Protein AF-A0A8X6M8V6-F1 (afdb_monomer_lite)

Radius of gyration: 16.79 Å; chains: 1; bounding box: 36×42×44 Å

Secondary structure (DSSP, 8-state):
--HHHHHHHHHHHHHHHTHHHH--TTS-GGGTPPBPTTSSB-HHHHHHHHHT-TTS-HHHHHHHHHHTT-HHHHHHHHHHHHHSS---GGGGT-S-HHHHHHHHHHTTS---

pLDDT: mean 77.07, std 18.09, range [35.88, 95.81]

Structure (mmCIF, N/CA/C/O backbone):
data_AF-A0A8X6M8V6-F1
#
_entry.id   AF-A0A8X6M8V6-F1
#
loop_
_atom_site.group_PDB
_atom_site.id
_atom_site.type_symbol
_atom_site.label_atom_id
_atom_site.label_alt_id
_atom_site.label_comp_id
_atom_site.label_asym_id
_atom_site.label_entity_id
_atom_site.label_seq_id
_atom_site.pdbx_PDB_ins_code
_atom_site.Cartn_x
_atom_site.Cartn_y
_atom_site.Cartn_z
_atom_site.occupancy
_atom_site.B_iso_or_equiv
_atom_site.auth_seq_id
_atom_site.auth_comp_id
_atom_site.auth_asym_id
_atom_site.auth_atom_id
_atom_site.pdbx_PDB_model_num
ATOM 1 N N . MET A 1 1 ? -22.205 -4.081 20.152 1.00 60.00 1 MET A N 1
ATOM 2 C CA . MET A 1 1 ? -21.388 -4.483 18.981 1.00 60.00 1 MET A CA 1
ATOM 3 C C . MET A 1 1 ? -19.974 -4.745 19.501 1.00 60.00 1 MET A C 1
ATOM 5 O O . MET A 1 1 ? -19.497 -3.901 20.244 1.00 60.00 1 MET A O 1
ATOM 9 N N . SER A 1 2 ? -19.357 -5.909 19.259 1.00 80.06 2 SER A N 1
ATOM 10 C CA . SER A 1 2 ? -18.031 -6.224 19.834 1.00 80.06 2 SER A CA 1
ATOM 11 C C . SER A 1 2 ? -16.898 -5.508 19.087 1.00 80.06 2 SER A C 1
ATOM 13 O O . SER A 1 2 ? -17.017 -5.251 17.890 1.00 80.06 2 SER A O 1
ATOM 15 N N . ILE A 1 3 ? -15.785 -5.222 19.775 1.00 75.88 3 ILE A N 1
ATOM 16 C CA . ILE A 1 3 ? -14.590 -4.581 19.187 1.00 75.88 3 ILE A CA 1
ATOM 17 C C . ILE A 1 3 ? -14.056 -5.398 18.003 1.00 75.88 3 ILE A C 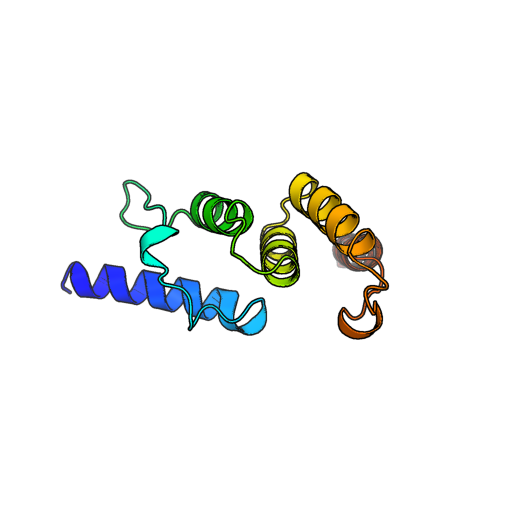1
ATOM 19 O O . ILE A 1 3 ? -13.765 -4.838 16.948 1.00 75.88 3 ILE A O 1
ATOM 23 N N . THR A 1 4 ? -14.025 -6.728 18.132 1.00 79.56 4 THR A N 1
ATOM 24 C CA . THR A 1 4 ? -13.641 -7.649 17.053 1.00 79.56 4 THR A CA 1
ATOM 25 C C . THR A 1 4 ? -14.478 -7.432 15.793 1.00 79.56 4 THR A C 1
ATOM 27 O O . THR A 1 4 ? -13.932 -7.357 14.697 1.00 79.56 4 THR A O 1
ATOM 30 N N . ARG A 1 5 ? -15.799 -7.248 15.933 1.00 81.94 5 ARG A N 1
ATOM 31 C CA . ARG A 1 5 ? -16.685 -6.989 14.791 1.00 81.94 5 ARG A CA 1
ATOM 32 C C . ARG A 1 5 ? -16.369 -5.652 14.117 1.00 81.94 5 ARG A C 1
ATOM 34 O O . ARG A 1 5 ? -16.414 -5.581 12.894 1.00 81.94 5 ARG A O 1
ATOM 41 N N . CYS A 1 6 ? -16.034 -4.613 14.881 1.00 85.00 6 CYS A N 1
ATOM 42 C CA . CYS A 1 6 ? -15.652 -3.312 14.321 1.00 85.00 6 CYS A CA 1
ATOM 43 C C . CYS A 1 6 ? -14.346 -3.392 13.516 1.00 85.00 6 CYS A C 1
ATOM 45 O O . CYS A 1 6 ? -14.276 -2.834 12.424 1.00 85.00 6 CYS A O 1
ATOM 47 N N . ILE A 1 7 ? -13.351 -4.130 14.019 1.00 86.06 7 ILE A N 1
ATOM 48 C CA . ILE A 1 7 ? -12.068 -4.350 13.336 1.00 86.06 7 ILE A CA 1
ATOM 49 C C . ILE A 1 7 ? -12.276 -5.104 12.019 1.00 86.06 7 ILE A C 1
ATOM 51 O O . ILE A 1 7 ? -11.812 -4.645 10.978 1.00 86.06 7 ILE A O 1
ATOM 55 N N . CYS A 1 8 ? -13.014 -6.219 12.039 1.00 85.94 8 CYS A N 1
ATOM 56 C CA . CYS A 1 8 ? -13.289 -6.994 10.826 1.00 85.94 8 CYS A CA 1
ATOM 57 C C . CYS A 1 8 ? -14.010 -6.156 9.762 1.00 85.94 8 CYS A C 1
ATOM 59 O O . CYS A 1 8 ? -13.615 -6.179 8.602 1.00 85.94 8 CYS A O 1
ATOM 61 N N . LEU A 1 9 ? -15.011 -5.359 10.156 1.00 89.50 9 LEU A N 1
ATOM 62 C CA . LEU A 1 9 ? -15.746 -4.496 9.226 1.00 89.50 9 LEU A CA 1
ATOM 63 C C . LEU A 1 9 ? -14.870 -3.407 8.598 1.00 89.50 9 LEU A C 1
ATOM 65 O O . LEU A 1 9 ? -15.063 -3.068 7.432 1.00 89.50 9 LEU A O 1
ATOM 69 N N . GLU A 1 10 ? -13.932 -2.839 9.356 1.00 91.62 10 GLU A N 1
ATOM 70 C CA . GLU A 1 10 ? -13.004 -1.841 8.821 1.00 91.62 10 GLU A CA 1
ATOM 71 C C . GLU A 1 10 ? -12.021 -2.474 7.827 1.00 91.62 10 GLU A C 1
ATOM 73 O O . GLU A 1 10 ? -11.777 -1.901 6.764 1.00 91.62 10 GLU A O 1
ATOM 78 N N . ILE A 1 11 ? -11.526 -3.683 8.121 1.00 88.31 11 ILE A N 1
ATOM 79 C CA . ILE A 1 11 ? -10.684 -4.455 7.196 1.00 88.31 11 ILE A CA 1
ATOM 80 C C . ILE A 1 11 ? -11.458 -4.796 5.920 1.00 88.31 11 ILE A C 1
ATOM 82 O O . ILE A 1 11 ? -10.954 -4.557 4.824 1.00 88.31 11 ILE A O 1
ATOM 86 N N . ASP A 1 12 ? -12.687 -5.299 6.040 1.00 87.88 12 ASP A N 1
ATOM 87 C CA . ASP A 1 12 ? -13.526 -5.650 4.890 1.00 87.88 12 ASP A CA 1
ATOM 88 C C . ASP A 1 12 ? -13.856 -4.429 4.032 1.00 87.88 12 ASP A C 1
ATOM 90 O O . ASP A 1 12 ? -13.815 -4.499 2.803 1.00 87.88 12 ASP A O 1
ATOM 94 N N . ARG A 1 13 ? -14.138 -3.283 4.664 1.00 89.88 13 ARG A N 1
ATOM 95 C CA . ARG A 1 13 ? -14.350 -2.019 3.952 1.00 89.88 13 ARG A CA 1
ATOM 96 C C . ARG A 1 13 ? -13.102 -1.620 3.181 1.00 89.88 13 ARG A C 1
ATOM 98 O O . ARG A 1 13 ? -13.197 -1.292 2.005 1.00 89.88 13 ARG A O 1
ATOM 105 N N . TRP A 1 14 ? -11.940 -1.675 3.825 1.00 88.56 14 TRP A N 1
ATOM 106 C CA . TRP A 1 14 ? -10.690 -1.343 3.162 1.00 88.56 14 TRP A CA 1
ATOM 107 C C . TRP A 1 14 ? -10.391 -2.311 2.010 1.00 88.56 14 TRP A C 1
ATOM 109 O O . TRP A 1 14 ? -10.068 -1.850 0.925 1.00 88.56 14 TRP A O 1
ATOM 119 N N . LYS A 1 15 ? -10.598 -3.624 2.164 1.00 85.75 15 LYS A N 1
ATOM 120 C CA . LYS A 1 15 ? -10.480 -4.583 1.050 1.00 85.75 15 LYS A CA 1
ATOM 121 C C . LYS A 1 15 ? -11.408 -4.241 -0.110 1.00 85.75 15 LYS A C 1
ATOM 123 O O . LYS A 1 15 ? -10.977 -4.228 -1.258 1.00 85.75 15 LYS A O 1
ATOM 128 N N . LYS A 1 16 ? -12.676 -3.951 0.188 1.00 85.81 16 LYS A N 1
ATOM 129 C CA . LYS A 1 16 ? -13.685 -3.628 -0.822 1.00 85.81 16 LYS A CA 1
ATOM 130 C C . LYS A 1 16 ? -13.320 -2.374 -1.615 1.00 85.81 16 LYS A C 1
ATOM 132 O O . LYS A 1 16 ? -13.472 -2.386 -2.830 1.00 85.81 16 LYS A O 1
ATOM 137 N N . ASP A 1 17 ? -12.795 -1.350 -0.946 1.00 85.12 17 ASP A N 1
ATOM 138 C CA . ASP A 1 17 ? -12.357 -0.101 -1.581 1.00 85.12 17 ASP A CA 1
ATOM 139 C C . ASP A 1 17 ? -11.192 -0.304 -2.573 1.00 85.12 17 ASP A C 1
ATOM 141 O O . ASP A 1 17 ? -10.980 0.547 -3.431 1.00 85.12 17 ASP A O 1
ATOM 145 N N . HIS A 1 18 ? -10.455 -1.418 -2.477 1.00 83.88 18 HIS A N 1
ATOM 146 C CA . HIS A 1 18 ? -9.276 -1.714 -3.305 1.00 83.88 18 HIS A CA 1
ATOM 147 C C . HIS A 1 18 ? -9.415 -2.988 -4.146 1.00 83.88 18 HIS A C 1
ATOM 149 O O . HIS A 1 18 ? -8.444 -3.435 -4.763 1.00 83.88 18 HIS A O 1
ATOM 155 N N . LYS A 1 19 ? -10.606 -3.598 -4.162 1.00 78.38 19 LYS A N 1
ATOM 156 C CA . LYS A 1 19 ? -10.845 -4.884 -4.826 1.00 78.38 19 LYS A CA 1
ATOM 157 C C . LYS A 1 19 ? -10.479 -4.828 -6.310 1.00 78.38 19 LYS A C 1
ATOM 159 O O . LYS A 1 19 ? -9.853 -5.756 -6.812 1.00 78.38 19 LYS A O 1
ATOM 164 N N . ASP A 1 20 ? -10.818 -3.722 -6.963 1.00 71.62 20 ASP A N 1
ATOM 165 C CA . ASP A 1 20 ? -10.653 -3.551 -8.407 1.00 71.62 20 ASP A CA 1
ATOM 166 C C . ASP A 1 20 ? -9.224 -3.144 -8.810 1.00 71.62 20 ASP A C 1
ATOM 168 O O . ASP A 1 20 ? -8.844 -3.297 -9.968 1.00 71.62 20 ASP A O 1
ATOM 172 N N . ASP A 1 21 ? -8.416 -2.636 -7.873 1.00 67.56 21 ASP A N 1
ATOM 173 C CA . ASP A 1 21 ? -7.139 -2.001 -8.210 1.00 67.56 21 ASP A CA 1
ATOM 174 C C . ASP A 1 21 ? -5.929 -2.945 -8.099 1.00 67.56 21 ASP A C 1
ATOM 176 O O . ASP A 1 21 ? -4.944 -2.762 -8.824 1.00 67.56 21 ASP A O 1
ATOM 180 N N . PHE A 1 22 ? -5.941 -3.940 -7.201 1.00 71.00 22 PHE A N 1
ATOM 181 C CA . PHE A 1 22 ? -4.761 -4.809 -7.035 1.00 71.00 22 PHE A CA 1
ATOM 182 C C . PHE A 1 22 ? -4.995 -6.221 -6.463 1.00 71.00 22 PHE A C 1
ATOM 184 O O . PHE A 1 22 ? -4.004 -6.931 -6.266 1.00 71.00 22 PHE A O 1
ATOM 191 N N . GLU A 1 23 ? -6.252 -6.662 -6.288 1.00 69.44 23 GLU A N 1
ATOM 192 C CA . GLU A 1 23 ? -6.634 -7.979 -5.735 1.00 69.44 23 GLU A CA 1
ATOM 193 C C . GLU 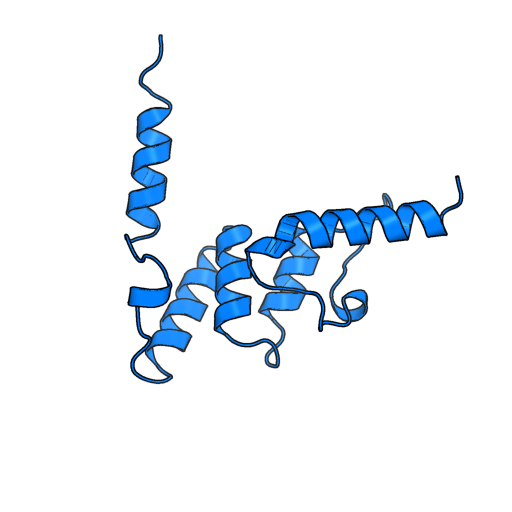A 1 23 ? -5.844 -8.323 -4.460 1.00 69.44 23 GLU A C 1
ATOM 195 O O . GLU A 1 23 ? -4.775 -8.915 -4.511 1.00 69.44 23 GLU A O 1
ATOM 200 N N . LEU A 1 24 ? -6.335 -7.942 -3.283 1.00 68.75 24 LEU A N 1
ATOM 201 C CA . LEU A 1 24 ? -5.593 -8.111 -2.022 1.00 68.75 24 LEU A CA 1
ATOM 202 C C . LEU A 1 24 ? -5.792 -9.470 -1.332 1.00 68.75 24 LEU A C 1
ATOM 204 O O . LEU A 1 24 ? -5.264 -9.683 -0.241 1.00 68.75 24 LEU A O 1
ATOM 208 N N . ASP A 1 25 ? -6.564 -10.378 -1.926 1.00 68.56 25 ASP A N 1
ATOM 209 C CA . ASP A 1 25 ? -7.091 -11.553 -1.222 1.00 68.56 25 ASP A CA 1
ATOM 210 C C . ASP A 1 25 ? -6.025 -12.590 -0.826 1.00 68.56 25 ASP A C 1
ATOM 212 O O . ASP A 1 25 ? -6.242 -13.352 0.113 1.00 68.56 25 ASP A O 1
ATOM 216 N N . PHE A 1 26 ? -4.855 -12.589 -1.473 1.00 67.56 26 PHE A N 1
ATOM 217 C CA . PHE A 1 26 ? -3.730 -13.474 -1.130 1.00 67.56 26 PHE A CA 1
ATOM 218 C C . PHE A 1 26 ? -2.747 -12.866 -0.117 1.00 67.56 26 PHE A C 1
ATOM 220 O O . PHE A 1 26 ? -1.851 -13.568 0.351 1.00 67.56 26 PHE A O 1
ATOM 227 N N . LEU A 1 27 ? -2.866 -11.576 0.224 1.00 71.81 27 LEU A N 1
ATOM 228 C CA . LEU A 1 27 ? -1.953 -10.938 1.171 1.00 71.81 27 LEU A CA 1
ATOM 229 C C . LEU A 1 27 ? -2.430 -11.133 2.606 1.00 71.81 27 LEU A C 1
ATOM 231 O O . LEU A 1 27 ? -3.594 -10.893 2.942 1.00 71.81 27 LEU A O 1
ATOM 235 N N . ASN A 1 28 ? -1.492 -11.464 3.495 1.00 78.00 28 ASN A N 1
ATOM 236 C CA . ASN A 1 28 ? -1.738 -11.350 4.925 1.00 78.00 28 ASN A CA 1
ATOM 237 C C . ASN A 1 28 ? -1.704 -9.868 5.332 1.00 78.00 28 ASN A C 1
ATOM 239 O O . ASN A 1 28 ? -0.677 -9.334 5.751 1.00 78.00 28 ASN A O 1
ATOM 243 N N . LEU A 1 29 ? -2.851 -9.197 5.192 1.00 76.62 29 LEU A N 1
ATOM 244 C CA . LEU A 1 29 ? -3.001 -7.761 5.441 1.00 76.62 29 LEU A CA 1
ATOM 245 C C . LEU A 1 29 ? -2.611 -7.323 6.854 1.00 76.62 29 LEU A C 1
ATOM 247 O O . LEU A 1 29 ? -2.307 -6.148 7.051 1.00 76.62 29 LEU A O 1
ATOM 251 N N . GLN A 1 30 ? -2.585 -8.236 7.828 1.00 78.00 30 GLN A N 1
ATOM 252 C CA . GLN A 1 30 ? -2.180 -7.901 9.195 1.00 78.00 30 GLN A CA 1
ATOM 253 C C . GLN A 1 30 ? -0.765 -7.316 9.256 1.00 78.00 30 GLN A C 1
ATOM 255 O O . GLN A 1 30 ? -0.512 -6.462 10.099 1.00 78.00 30 GLN A O 1
ATOM 260 N N . ASN A 1 31 ? 0.116 -7.704 8.331 1.00 83.69 31 ASN A N 1
ATOM 261 C CA . ASN A 1 31 ? 1.497 -7.220 8.294 1.00 83.69 31 ASN A CA 1
ATOM 262 C C . ASN A 1 31 ? 1.630 -5.792 7.742 1.00 83.69 31 ASN A C 1
ATOM 264 O O . ASN A 1 31 ? 2.673 -5.171 7.913 1.00 83.69 31 ASN A O 1
ATOM 268 N N . TYR A 1 32 ? 0.591 -5.275 7.083 1.00 87.25 32 TYR A N 1
ATOM 269 C CA . TYR A 1 32 ? 0.640 -3.993 6.372 1.00 87.25 32 TYR A CA 1
ATOM 270 C C . TYR A 1 32 ? -0.320 -2.957 6.952 1.00 87.25 32 TYR A C 1
ATOM 272 O O . TYR A 1 32 ? -0.141 -1.757 6.744 1.00 87.25 32 TYR A O 1
ATOM 280 N N . ILE A 1 33 ? -1.360 -3.396 7.667 1.00 90.44 33 ILE A N 1
ATOM 281 C CA . ILE A 1 33 ? -2.346 -2.492 8.248 1.00 90.44 33 ILE A CA 1
ATOM 282 C C . ILE A 1 33 ? -1.712 -1.698 9.387 1.00 90.44 33 ILE A C 1
ATOM 284 O O . ILE A 1 33 ? -1.329 -2.227 10.428 1.00 90.44 33 ILE A O 1
ATOM 288 N N . CYS A 1 34 ? -1.703 -0.385 9.209 1.00 93.31 34 CYS A N 1
ATOM 289 C CA . CYS A 1 34 ? -1.405 0.574 10.255 1.00 93.31 34 CYS A CA 1
ATOM 290 C C . CYS A 1 34 ? -2.720 1.074 10.857 1.00 93.31 34 CYS A C 1
ATOM 292 O O . CYS A 1 34 ? -3.620 1.484 10.126 1.00 93.31 34 CYS A O 1
ATOM 294 N N . TRP A 1 35 ? -2.831 1.085 12.184 1.00 93.38 35 TRP A N 1
ATOM 295 C CA . TRP A 1 35 ? -4.008 1.606 12.882 1.00 93.38 35 TRP A CA 1
ATOM 296 C C . TRP A 1 35 ? -3.773 3.033 13.379 1.00 93.38 35 TRP A C 1
ATOM 298 O O . TRP A 1 35 ? -2.690 3.392 13.839 1.00 93.38 35 TRP A O 1
ATOM 308 N N . THR A 1 36 ? -4.817 3.848 13.315 1.00 93.19 36 THR A N 1
ATOM 309 C CA . THR A 1 36 ? -4.898 5.131 14.021 1.00 93.19 36 THR A CA 1
ATOM 310 C C . THR A 1 36 ? -5.271 4.901 15.487 1.00 93.19 36 THR A C 1
ATOM 312 O O . THR A 1 36 ? -5.883 3.888 15.830 1.00 93.19 36 THR A O 1
ATOM 315 N N . SER A 1 37 ? -5.002 5.878 16.357 1.00 91.38 37 SER A N 1
ATOM 316 C CA . SER A 1 37 ? -5.438 5.841 17.765 1.00 91.38 37 SER A CA 1
ATOM 317 C C . SER A 1 37 ? -6.963 5.786 17.938 1.00 91.38 37 SER A C 1
ATOM 319 O O . SER A 1 37 ? -7.450 5.421 19.002 1.00 91.38 37 SER A O 1
ATOM 321 N N . GLN A 1 38 ? -7.724 6.109 16.889 1.00 88.75 38 GLN A N 1
ATOM 322 C CA . GLN A 1 38 ? -9.186 6.032 16.857 1.00 88.75 38 GLN A CA 1
ATOM 323 C C . GLN A 1 38 ? -9.714 4.650 16.433 1.00 88.75 38 GLN A C 1
ATOM 325 O O . GLN A 1 38 ? -10.917 4.493 16.230 1.00 88.75 38 GLN A O 1
ATOM 330 N N . GLY A 1 39 ? -8.839 3.656 16.246 1.00 87.62 39 GLY A N 1
ATOM 331 C CA . GLY A 1 39 ? -9.241 2.307 15.837 1.00 87.62 39 GLY A CA 1
ATOM 332 C C . GLY A 1 39 ? -9.707 2.212 14.381 1.00 87.62 39 GLY A C 1
ATOM 333 O O . GLY A 1 39 ? -10.471 1.315 14.038 1.00 87.62 39 GLY A O 1
ATOM 334 N N . LYS A 1 40 ? -9.263 3.138 13.523 1.00 92.31 40 LYS A N 1
ATOM 335 C CA . LYS A 1 40 ? -9.453 3.084 12.062 1.00 92.31 40 LYS A CA 1
ATOM 336 C C . LYS A 1 40 ? -8.152 2.747 11.359 1.00 92.31 40 LYS A C 1
ATOM 338 O O . LYS A 1 40 ? -7.088 3.091 11.878 1.00 92.31 40 LYS A O 1
ATOM 343 N N . ILE A 1 41 ? -8.235 2.160 10.170 1.00 93.81 41 ILE A N 1
ATOM 344 C CA . ILE A 1 41 ? -7.051 1.916 9.344 1.00 93.81 41 ILE A CA 1
ATOM 345 C C . ILE A 1 41 ? -6.492 3.264 8.871 1.00 93.81 41 ILE A C 1
ATOM 347 O O . ILE A 1 41 ? -7.186 4.061 8.236 1.00 93.81 41 ILE A O 1
ATOM 351 N N . ASP A 1 42 ? -5.218 3.514 9.162 1.00 95.56 42 ASP A N 1
ATOM 352 C CA . ASP A 1 42 ? -4.441 4.584 8.546 1.00 95.56 42 ASP A CA 1
ATOM 353 C C . ASP A 1 42 ? -4.136 4.169 7.107 1.00 95.56 42 ASP A C 1
ATOM 355 O O . ASP A 1 42 ? -3.174 3.450 6.815 1.00 95.56 42 ASP A O 1
ATOM 359 N N . ARG A 1 43 ? -5.023 4.585 6.203 1.00 92.94 43 ARG A N 1
ATOM 360 C CA . ARG A 1 43 ? -4.987 4.180 4.797 1.00 92.94 43 ARG A CA 1
ATOM 361 C C . ARG A 1 43 ? -3.676 4.577 4.119 1.00 92.94 43 ARG A C 1
ATOM 363 O O . ARG A 1 43 ? -3.126 3.784 3.365 1.00 92.94 43 ARG A O 1
ATOM 370 N N . ILE A 1 44 ? -3.156 5.771 4.418 1.00 94.75 44 ILE A N 1
ATOM 371 C CA . ILE A 1 44 ? -1.927 6.294 3.805 1.00 94.75 44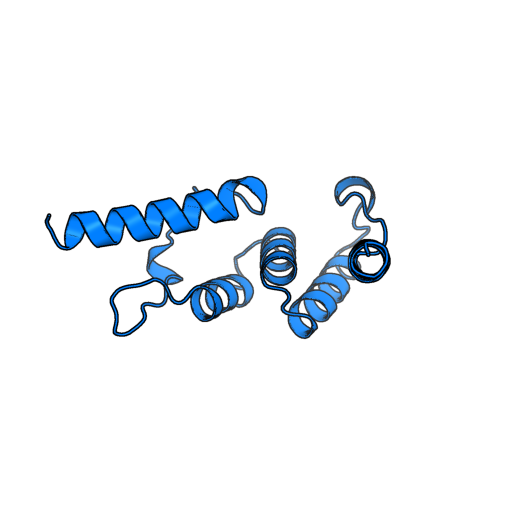 ILE A CA 1
ATOM 372 C C . ILE A 1 44 ? -0.722 5.479 4.267 1.00 94.75 44 ILE A C 1
ATOM 374 O O . ILE A 1 44 ? 0.059 5.024 3.431 1.00 94.75 44 ILE A O 1
ATOM 378 N N . LYS A 1 45 ? -0.569 5.267 5.581 1.00 95.81 45 LYS A N 1
ATOM 379 C CA . LYS A 1 45 ? 0.554 4.471 6.096 1.00 95.81 45 LYS A CA 1
ATOM 380 C C . LYS A 1 45 ? 0.479 3.021 5.639 1.00 95.81 45 LYS A C 1
ATOM 382 O O . LYS A 1 45 ? 1.500 2.478 5.235 1.00 95.81 45 LYS A O 1
ATOM 387 N N . SER A 1 46 ? -0.715 2.431 5.625 1.00 94.12 46 SER A N 1
ATOM 388 C CA . SER A 1 46 ? -0.901 1.046 5.178 1.00 94.12 46 SER A CA 1
ATOM 389 C C . SER A 1 46 ? -0.558 0.876 3.695 1.00 94.12 46 SER A C 1
ATOM 391 O O . SER A 1 46 ? 0.156 -0.050 3.321 1.00 94.12 46 SER A O 1
ATOM 393 N N . ALA A 1 47 ? -0.993 1.813 2.845 1.00 93.25 47 ALA A N 1
ATOM 394 C CA . ALA A 1 47 ? -0.650 1.815 1.424 1.00 93.25 47 ALA A CA 1
ATOM 395 C C . ALA A 1 47 ? 0.858 1.987 1.191 1.00 93.25 47 ALA A C 1
ATOM 397 O O . ALA A 1 47 ? 1.435 1.287 0.362 1.00 93.25 47 ALA A O 1
ATOM 398 N N . LYS A 1 48 ? 1.520 2.868 1.953 1.00 95.12 48 LYS A N 1
ATOM 399 C CA . LYS A 1 48 ? 2.984 2.989 1.906 1.00 95.12 48 LYS A CA 1
ATOM 400 C C . LYS A 1 48 ? 3.687 1.717 2.369 1.00 95.12 48 LYS A C 1
ATOM 402 O O . LYS A 1 48 ? 4.668 1.325 1.750 1.00 95.12 48 LYS A O 1
ATOM 407 N N . SER A 1 49 ? 3.176 1.060 3.410 1.00 93.44 49 SER A N 1
ATOM 408 C CA . SER A 1 49 ? 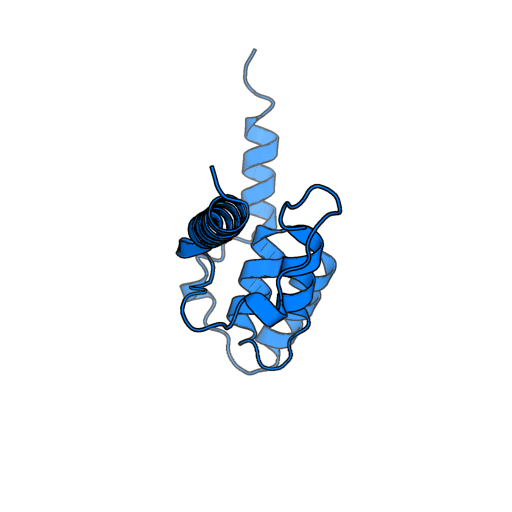3.717 -0.219 3.876 1.00 93.44 49 SER A CA 1
ATOM 409 C C . SER A 1 49 ? 3.671 -1.282 2.781 1.00 93.44 49 SER A C 1
ATOM 411 O O . SER A 1 49 ? 4.617 -2.047 2.657 1.00 93.44 49 SER A O 1
ATOM 413 N N . LEU A 1 50 ? 2.602 -1.311 1.978 1.00 91.25 50 LEU A N 1
ATOM 414 C CA . LEU A 1 50 ? 2.497 -2.217 0.833 1.00 91.25 50 LEU A CA 1
ATOM 415 C C . LEU A 1 50 ? 3.479 -1.868 -0.289 1.00 91.25 50 LEU A C 1
ATOM 417 O O . LEU A 1 50 ? 4.126 -2.755 -0.826 1.00 91.25 50 LEU A O 1
ATOM 421 N N . ILE A 1 51 ? 3.598 -0.589 -0.654 1.00 92.56 51 ILE A N 1
ATOM 422 C CA . ILE A 1 51 ? 4.496 -0.155 -1.741 1.00 92.56 51 ILE A CA 1
ATOM 423 C C . ILE A 1 51 ? 5.965 -0.447 -1.416 1.00 92.56 51 ILE A C 1
ATOM 425 O O . ILE A 1 51 ? 6.743 -0.744 -2.321 1.00 92.56 51 ILE A O 1
ATOM 429 N N . ASN A 1 52 ? 6.327 -0.360 -0.136 1.00 92.50 52 ASN A N 1
ATOM 430 C CA . ASN A 1 52 ? 7.683 -0.603 0.344 1.00 92.50 52 ASN A CA 1
ATOM 431 C C . ASN A 1 52 ? 8.032 -2.094 0.472 1.00 92.50 52 ASN A C 1
ATOM 433 O O . ASN A 1 52 ? 9.179 -2.408 0.781 1.00 92.50 52 ASN A O 1
ATOM 437 N N . ASP A 1 53 ? 7.080 -3.005 0.265 1.00 90.12 53 ASP A N 1
ATOM 438 C CA . ASP A 1 53 ? 7.362 -4.436 0.260 1.00 90.12 53 ASP A CA 1
ATOM 439 C C . ASP A 1 53 ? 7.993 -4.849 -1.070 1.00 90.12 53 ASP A C 1
ATOM 441 O O . ASP A 1 53 ? 7.345 -4.850 -2.118 1.00 90.12 53 ASP A O 1
ATOM 445 N N . GLU A 1 54 ? 9.266 -5.229 -1.019 1.00 87.38 54 GLU A N 1
ATOM 446 C CA . GLU A 1 54 ? 10.019 -5.688 -2.189 1.00 87.38 54 GLU A CA 1
ATOM 447 C C . GLU A 1 54 ? 9.481 -7.008 -2.764 1.00 87.38 54 GLU A C 1
ATOM 449 O O . GLU A 1 54 ? 9.713 -7.302 -3.937 1.00 87.38 54 GLU A O 1
ATOM 454 N N . ASN A 1 55 ? 8.724 -7.782 -1.976 1.00 86.88 55 ASN A N 1
ATOM 455 C CA . ASN A 1 55 ? 8.085 -9.016 -2.436 1.00 86.88 55 ASN A CA 1
ATOM 456 C C . ASN A 1 55 ? 6.766 -8.755 -3.172 1.00 86.88 55 ASN A C 1
ATOM 458 O O . ASN A 1 55 ? 6.239 -9.655 -3.835 1.00 86.88 55 ASN A O 1
ATOM 462 N N . LEU A 1 56 ? 6.205 -7.547 -3.061 1.00 87.06 56 LEU A N 1
ATOM 463 C CA . LE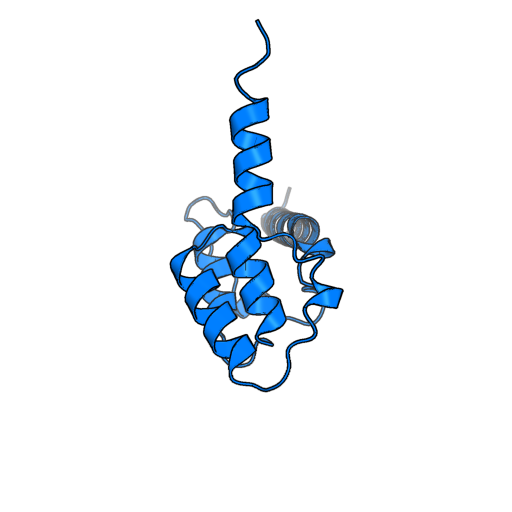U A 1 56 ? 4.980 -7.203 -3.761 1.00 87.06 56 LEU A CA 1
ATOM 464 C C . LEU A 1 56 ? 5.294 -6.972 -5.250 1.00 87.06 56 LEU A C 1
ATOM 466 O O . LEU A 1 56 ? 6.180 -6.179 -5.578 1.00 87.06 56 LEU A O 1
ATOM 470 N N . PRO A 1 57 ? 4.565 -7.614 -6.188 1.00 87.25 57 PRO A N 1
ATOM 471 C CA . PRO A 1 57 ? 4.808 -7.414 -7.609 1.00 87.25 57 PRO A CA 1
ATOM 472 C C . PRO A 1 57 ? 4.738 -5.936 -7.985 1.00 87.25 57 PRO A C 1
ATOM 474 O O . PRO A 1 57 ? 3.768 -5.251 -7.656 1.00 87.25 57 PRO A O 1
ATOM 477 N N . ILE A 1 58 ? 5.726 -5.466 -8.748 1.00 89.62 58 ILE A N 1
ATOM 478 C CA . ILE A 1 58 ? 5.886 -4.046 -9.085 1.00 89.62 58 ILE A CA 1
ATOM 479 C C . ILE A 1 58 ? 4.621 -3.403 -9.685 1.00 89.62 58 ILE A C 1
ATOM 481 O O . ILE A 1 58 ? 4.306 -2.257 -9.373 1.00 89.62 58 ILE A O 1
ATOM 485 N N . CYS A 1 59 ? 3.840 -4.149 -10.479 1.00 87.38 59 CYS A N 1
ATOM 486 C CA . CYS A 1 59 ? 2.552 -3.693 -11.019 1.00 87.38 59 CYS A CA 1
ATOM 487 C C . CYS A 1 59 ? 1.523 -3.377 -9.931 1.00 87.38 59 CYS A C 1
ATOM 489 O O . CYS A 1 59 ? 0.772 -2.412 -10.056 1.00 87.38 59 CYS A O 1
ATOM 491 N N . LYS A 1 60 ? 1.494 -4.168 -8.856 1.00 87.25 60 LYS A N 1
ATOM 492 C CA . LYS A 1 60 ? 0.586 -3.946 -7.728 1.00 87.25 60 LYS A CA 1
ATOM 493 C C . LYS A 1 60 ? 1.024 -2.727 -6.933 1.00 87.25 60 LYS A C 1
ATOM 495 O O . LYS A 1 60 ? 0.195 -1.857 -6.683 1.00 87.25 60 LYS A O 1
ATOM 500 N N . SER A 1 61 ? 2.320 -2.595 -6.648 1.00 90.88 61 SER A N 1
ATOM 501 C CA . SER A 1 61 ? 2.875 -1.392 -6.015 1.00 90.88 61 SER A CA 1
ATOM 502 C C . SER A 1 61 ? 2.561 -0.134 -6.830 1.00 90.88 61 SER A C 1
ATOM 504 O O . SER A 1 61 ? 2.137 0.875 -6.268 1.00 90.88 61 SER A O 1
ATOM 506 N N . PHE A 1 62 ? 2.681 -0.196 -8.162 1.00 91.56 62 PHE A N 1
ATOM 507 C CA . PHE A 1 62 ? 2.337 0.915 -9.054 1.00 91.56 62 PHE A CA 1
ATOM 508 C C . PHE A 1 62 ? 0.849 1.285 -8.978 1.00 91.56 62 PHE A C 1
ATOM 510 O O . PHE A 1 62 ? 0.517 2.465 -8.842 1.00 91.56 62 PHE A O 1
ATOM 517 N N . ASN A 1 63 ? -0.051 0.298 -9.007 1.00 89.38 63 ASN A N 1
ATOM 518 C CA . ASN A 1 63 ? -1.491 0.543 -8.890 1.00 89.38 63 ASN A CA 1
ATOM 519 C C . ASN A 1 63 ? -1.862 1.162 -7.536 1.00 89.38 63 ASN A C 1
ATOM 521 O O . ASN A 1 63 ? -2.651 2.108 -7.501 1.00 89.38 63 ASN A O 1
ATOM 525 N N . ILE A 1 64 ? -1.251 0.704 -6.439 1.00 91.19 64 ILE A N 1
ATOM 526 C CA . ILE A 1 64 ? -1.447 1.294 -5.106 1.00 91.19 64 ILE A CA 1
ATOM 527 C C . ILE A 1 64 ? -0.966 2.749 -5.099 1.00 91.19 64 ILE A C 1
ATOM 529 O O . ILE A 1 64 ? -1.712 3.645 -4.699 1.00 91.19 64 ILE A O 1
ATOM 533 N N . ALA A 1 65 ? 0.252 3.009 -5.585 1.00 93.25 65 ALA A N 1
ATOM 534 C CA . ALA A 1 65 ? 0.818 4.356 -5.633 1.00 93.25 65 ALA A CA 1
ATOM 535 C C . ALA A 1 65 ? -0.056 5.308 -6.464 1.00 93.25 65 ALA A C 1
ATOM 537 O O . ALA A 1 65 ? -0.291 6.454 -6.068 1.00 93.25 65 ALA A O 1
ATOM 538 N N . ARG A 1 66 ? -0.601 4.819 -7.585 1.00 90.81 66 ARG A N 1
ATOM 539 C CA . ARG A 1 66 ? -1.546 5.553 -8.432 1.00 90.81 66 ARG A CA 1
ATOM 540 C C . ARG A 1 66 ? -2.863 5.836 -7.707 1.00 90.81 66 ARG A C 1
ATOM 542 O O . ARG A 1 66 ? -3.302 6.985 -7.725 1.00 90.81 66 ARG A O 1
ATOM 549 N N . HIS A 1 67 ? -3.468 4.832 -7.069 1.00 90.81 67 HIS A N 1
ATOM 550 C CA . HIS A 1 67 ? -4.727 4.974 -6.328 1.00 90.81 67 HIS A CA 1
ATOM 551 C C . HIS A 1 67 ? -4.602 6.045 -5.232 1.00 90.81 67 HIS A C 1
ATOM 553 O O . HIS A 1 67 ? -5.436 6.944 -5.130 1.00 90.81 67 HIS A O 1
ATOM 559 N N . TYR A 1 68 ? -3.504 6.015 -4.473 1.00 92.69 68 TYR A N 1
ATOM 560 C CA . TYR A 1 68 ? -3.240 6.951 -3.375 1.00 92.69 68 TYR A CA 1
ATOM 561 C C . TYR A 1 68 ? -2.589 8.276 -3.801 1.00 92.69 68 TYR A C 1
ATOM 563 O O . TYR A 1 68 ? -2.329 9.133 -2.957 1.00 92.69 68 TYR A O 1
ATOM 571 N N . CYS A 1 69 ? -2.350 8.482 -5.100 1.00 93.25 69 CYS A N 1
ATOM 572 C CA . CYS A 1 69 ? -1.695 9.676 -5.642 1.00 93.25 69 CYS A CA 1
ATOM 573 C C . CYS A 1 69 ? -0.298 9.957 -5.049 1.00 93.25 69 CYS A C 1
ATOM 575 O O . CYS A 1 69 ? 0.092 11.118 -4.895 1.00 93.25 69 CYS A O 1
ATOM 577 N N . PHE A 1 70 ? 0.486 8.921 -4.750 1.00 95.25 70 PHE A N 1
ATOM 578 C CA . PHE A 1 70 ? 1.870 9.072 -4.300 1.00 95.25 70 PHE A CA 1
ATOM 579 C C . PHE A 1 70 ? 2.800 9.342 -5.489 1.00 95.25 70 PHE A C 1
ATOM 581 O O . PHE A 1 70 ? 3.434 8.444 -6.031 1.00 95.25 70 PHE A O 1
ATOM 588 N N . VAL A 1 71 ? 2.851 10.601 -5.931 1.00 93.00 71 VAL A N 1
ATOM 589 C CA . VAL A 1 71 ? 3.488 11.006 -7.200 1.00 93.00 71 VAL A CA 1
ATOM 590 C C . VAL A 1 71 ? 4.946 10.547 -7.322 1.00 93.00 71 VAL A C 1
ATOM 592 O O . VAL A 1 71 ? 5.326 10.026 -8.367 1.00 93.00 71 VAL A O 1
ATOM 595 N N . ALA A 1 72 ? 5.749 10.703 -6.267 1.00 93.94 72 ALA A N 1
ATOM 596 C CA . ALA A 1 72 ? 7.154 10.291 -6.280 1.00 93.94 72 ALA A CA 1
ATOM 597 C C . ALA A 1 72 ? 7.309 8.768 -6.449 1.00 93.94 72 ALA A C 1
ATOM 599 O O . ALA A 1 72 ? 8.123 8.308 -7.254 1.00 93.94 72 ALA A O 1
ATOM 600 N N . ASP A 1 73 ? 6.478 7.994 -5.747 1.00 95.44 73 ASP A N 1
ATOM 601 C CA . ASP A 1 73 ? 6.463 6.534 -5.836 1.00 95.44 73 ASP A CA 1
ATOM 602 C C . ASP A 1 73 ? 5.977 6.073 -7.217 1.00 95.44 73 ASP A C 1
ATOM 604 O O . ASP A 1 73 ? 6.573 5.177 -7.805 1.00 95.44 73 ASP A O 1
ATOM 608 N N . VAL A 1 74 ? 4.962 6.732 -7.793 1.00 93.81 74 VAL A N 1
ATOM 609 C CA . VAL A 1 74 ? 4.470 6.450 -9.155 1.00 93.81 74 VAL A CA 1
ATOM 610 C C . VAL A 1 74 ? 5.580 6.615 -10.192 1.00 93.81 74 VAL A C 1
ATOM 612 O O . VAL A 1 74 ? 5.753 5.734 -11.031 1.00 93.81 74 VAL A O 1
ATOM 615 N N . ILE A 1 75 ? 6.330 7.719 -10.139 1.00 92.81 75 ILE A N 1
ATOM 616 C CA . ILE A 1 75 ? 7.437 7.979 -11.073 1.00 92.81 75 ILE A CA 1
ATOM 617 C C . ILE A 1 75 ? 8.518 6.908 -10.905 1.00 92.81 75 ILE A C 1
ATOM 619 O O . ILE A 1 75 ? 8.899 6.257 -11.875 1.00 92.81 75 ILE A O 1
ATOM 623 N N . THR A 1 76 ? 8.938 6.661 -9.663 1.00 94.31 76 THR A N 1
ATOM 624 C CA . THR A 1 76 ? 9.981 5.677 -9.342 1.00 94.31 76 THR A CA 1
ATOM 625 C C . THR A 1 76 ? 9.599 4.270 -9.802 1.00 94.31 76 THR A C 1
ATOM 627 O O . THR A 1 76 ? 10.411 3.548 -10.382 1.00 94.31 76 THR A O 1
ATOM 630 N N . LEU A 1 77 ? 8.355 3.858 -9.553 1.00 93.38 77 LEU A N 1
ATOM 631 C CA . LEU A 1 77 ? 7.853 2.543 -9.940 1.00 93.38 77 LEU A CA 1
ATOM 632 C C . LEU A 1 77 ? 7.720 2.427 -11.458 1.00 93.38 77 LEU A C 1
ATOM 634 O O . LEU A 1 77 ? 8.131 1.412 -12.006 1.00 93.38 77 LEU A O 1
ATOM 638 N N . LEU A 1 78 ? 7.236 3.464 -12.146 1.00 91.56 78 LEU A N 1
ATOM 639 C CA . LEU A 1 78 ? 7.157 3.478 -13.608 1.00 91.56 78 LEU A CA 1
ATOM 640 C C . LEU A 1 78 ? 8.540 3.322 -14.253 1.00 91.56 78 LEU A C 1
ATOM 642 O O . LEU A 1 78 ? 8.713 2.528 -15.177 1.00 91.56 78 LEU A O 1
ATOM 646 N N . GLU A 1 79 ? 9.544 4.036 -13.745 1.00 91.19 79 GLU A N 1
ATOM 647 C CA . GLU A 1 79 ? 10.925 3.901 -14.211 1.00 91.19 79 GLU A CA 1
ATOM 648 C C . GLU A 1 79 ? 11.477 2.496 -13.977 1.00 91.19 79 GLU A C 1
ATOM 650 O O . GLU A 1 79 ? 12.119 1.932 -14.864 1.00 91.19 79 GLU A O 1
ATOM 655 N N . LYS A 1 80 ? 11.218 1.913 -12.800 1.00 89.12 80 LYS A N 1
ATOM 656 C CA . LYS A 1 80 ? 11.601 0.531 -12.495 1.00 89.12 80 LYS A CA 1
ATOM 657 C C . LYS A 1 80 ? 10.916 -0.455 -13.451 1.00 89.12 80 LYS A C 1
ATOM 659 O O . LYS A 1 80 ? 11.593 -1.328 -13.978 1.00 89.12 80 LYS A O 1
ATOM 664 N N . MET A 1 81 ? 9.623 -0.293 -13.737 1.00 86.75 81 MET A N 1
ATOM 665 C CA . MET A 1 81 ? 8.885 -1.155 -14.675 1.00 86.75 81 MET A CA 1
ATOM 666 C C . MET A 1 81 ? 9.460 -1.095 -16.090 1.00 86.75 81 MET A C 1
ATOM 668 O O . MET A 1 81 ? 9.636 -2.131 -16.722 1.00 86.75 81 MET A O 1
ATOM 672 N N . ASN A 1 82 ? 9.820 0.099 -16.564 1.00 83.06 82 ASN A N 1
ATOM 673 C CA . ASN A 1 82 ? 10.421 0.283 -17.886 1.00 83.06 82 ASN A CA 1
ATOM 674 C C . ASN A 1 82 ? 11.816 -0.358 -18.017 1.00 83.06 82 ASN A C 1
ATOM 676 O O . ASN A 1 82 ? 12.251 -0.632 -19.133 1.00 83.06 82 ASN A O 1
ATOM 680 N N . LYS A 1 83 ? 12.517 -0.602 -16.901 1.00 79.12 83 LYS A N 1
ATOM 681 C CA . LYS A 1 83 ? 13.850 -1.233 -16.870 1.00 79.12 83 LYS A CA 1
ATOM 682 C C . LYS A 1 83 ? 13.815 -2.768 -16.850 1.00 79.12 83 LYS A C 1
ATOM 684 O O . LYS A 1 83 ? 14.835 -3.375 -17.142 1.00 79.12 83 LYS A O 1
ATOM 689 N N . VAL A 1 84 ? 12.681 -3.393 -16.518 1.00 66.56 84 VAL A N 1
ATOM 690 C CA . VAL A 1 84 ? 12.537 -4.859 -16.333 1.00 66.56 84 VAL A CA 1
ATOM 691 C C . VAL A 1 84 ? 12.075 -5.575 -17.631 1.00 66.56 84 VAL A C 1
ATOM 693 O O . VAL A 1 84 ? 11.593 -6.695 -17.585 1.00 66.56 84 VAL A O 1
ATOM 696 N N . ASP A 1 85 ? 12.299 -4.957 -18.799 1.00 49.69 85 ASP A N 1
ATOM 697 C CA . ASP A 1 85 ? 11.924 -5.377 -20.169 1.00 49.69 85 ASP A CA 1
ATOM 698 C C . ASP A 1 85 ? 10.466 -5.155 -20.627 1.00 49.69 85 ASP A C 1
ATOM 700 O O . ASP A 1 85 ? 9.503 -5.349 -19.887 1.00 49.69 85 ASP A O 1
ATOM 704 N N . LYS A 1 86 ? 10.357 -4.710 -21.898 1.00 49.03 86 LYS A N 1
ATOM 705 C CA . LYS A 1 86 ? 9.172 -4.320 -22.705 1.00 49.03 86 LYS A CA 1
ATOM 706 C C . LYS A 1 86 ? 7.825 -4.455 -21.989 1.00 49.03 86 LYS A C 1
ATOM 708 O O . LYS A 1 86 ? 7.024 -5.342 -22.281 1.00 49.03 86 LYS A O 1
ATOM 713 N N . PHE A 1 87 ? 7.556 -3.513 -21.093 1.00 49.47 87 PHE A N 1
ATOM 714 C CA . PHE A 1 87 ? 6.258 -3.394 -20.455 1.00 49.47 87 PHE A CA 1
ATOM 715 C C . PHE A 1 87 ? 5.187 -3.126 -21.524 1.00 49.47 87 PHE A C 1
ATOM 717 O O . PHE A 1 87 ? 5.198 -2.084 -22.185 1.00 49.47 87 PHE A O 1
ATOM 724 N N . ASP A 1 88 ? 4.276 -4.079 -21.724 1.00 51.09 88 ASP A N 1
ATOM 725 C CA . ASP A 1 88 ? 3.176 -3.937 -22.671 1.00 51.09 88 ASP A CA 1
ATOM 726 C C . ASP A 1 88 ? 2.169 -2.898 -22.152 1.00 51.09 88 ASP A C 1
ATOM 728 O O . ASP A 1 88 ? 1.234 -3.184 -21.397 1.00 51.09 88 ASP A O 1
ATOM 732 N N . SER A 1 89 ? 2.401 -1.651 -22.564 1.00 50.50 89 SER A N 1
ATOM 733 C CA . SER A 1 89 ? 1.579 -0.480 -22.248 1.00 50.50 89 SER A CA 1
ATOM 734 C C . SER A 1 89 ? 0.097 -0.632 -22.629 1.00 50.50 89 SER A C 1
ATOM 736 O O . SER A 1 89 ? -0.742 0.109 -22.106 1.00 50.50 89 SER A O 1
ATOM 738 N N . SER A 1 90 ? -0.251 -1.609 -23.480 1.00 51.94 90 SER A N 1
ATOM 739 C CA . SER A 1 90 ? -1.632 -1.880 -23.892 1.00 51.94 90 SER A CA 1
ATOM 740 C C . SER A 1 90 ? -2.518 -2.354 -22.733 1.00 51.94 90 SER A C 1
ATOM 742 O O . SER A 1 90 ? -3.712 -2.054 -22.711 1.00 51.94 90 SER A O 1
ATOM 744 N N . ARG A 1 91 ? -1.937 -2.996 -21.707 1.00 49.47 91 ARG A N 1
ATOM 745 C CA . ARG A 1 91 ? -2.674 -3.494 -20.531 1.00 49.47 91 ARG A CA 1
ATOM 746 C C . ARG A 1 91 ? -3.080 -2.411 -19.533 1.00 49.47 91 ARG A C 1
ATOM 748 O O . ARG A 1 91 ? -3.925 -2.668 -18.681 1.00 49.47 91 ARG A O 1
ATOM 755 N N . LEU A 1 92 ? -2.510 -1.208 -19.624 1.00 51.31 92 LEU A N 1
ATOM 756 C CA . LEU A 1 92 ? -2.803 -0.118 -18.687 1.00 51.31 92 LEU A CA 1
ATOM 757 C C . LEU A 1 92 ? -3.892 0.847 -19.167 1.00 51.31 92 LEU A C 1
ATOM 759 O O . LEU A 1 92 ? -4.253 1.754 -18.414 1.00 51.31 92 LEU A O 1
ATOM 763 N N . GLY A 1 93 ? -4.398 0.713 -20.401 1.00 49.19 93 GLY A N 1
ATOM 764 C CA . GLY A 1 93 ? -5.222 1.770 -20.995 1.00 49.19 93 GLY A CA 1
ATOM 765 C C . GLY A 1 93 ? -4.486 3.114 -20.934 1.00 49.19 93 GLY A C 1
ATOM 766 O O . GLY A 1 93 ? -5.061 4.120 -20.517 1.00 49.19 93 GLY A O 1
ATOM 767 N N . ALA A 1 94 ? -3.185 3.094 -21.257 1.00 45.44 94 ALA A N 1
ATOM 768 C CA . ALA A 1 94 ? -2.234 4.181 -21.056 1.00 45.44 94 ALA A CA 1
ATOM 769 C C . ALA A 1 94 ? -2.489 5.368 -22.000 1.00 45.44 94 ALA A C 1
ATOM 771 O O . ALA A 1 94 ? -1.661 5.728 -22.830 1.00 45.44 94 ALA A O 1
ATOM 772 N N . ARG A 1 95 ? -3.623 6.050 -21.830 1.00 51.06 95 ARG A N 1
ATOM 773 C CA . ARG A 1 95 ? -3.593 7.506 -21.953 1.00 51.06 95 ARG A CA 1
ATOM 774 C C . ARG A 1 95 ? -2.715 8.012 -20.807 1.00 51.06 95 ARG A C 1
ATOM 776 O O . ARG A 1 95 ? -2.910 7.545 -19.679 1.00 51.06 95 ARG A O 1
ATOM 783 N N . PRO A 1 96 ? -1.758 8.922 -21.049 1.00 53.09 96 PRO A N 1
ATOM 784 C CA . PRO A 1 96 ? -0.944 9.489 -19.985 1.00 53.09 96 PRO A CA 1
ATOM 785 C C . PRO A 1 96 ? -1.855 9.937 -18.837 1.00 53.09 96 PRO A C 1
ATOM 787 O O . PRO A 1 96 ? -2.778 10.723 -19.036 1.00 53.09 96 PRO A O 1
ATOM 790 N N . TRP A 1 97 ? -1.646 9.409 -17.630 1.00 49.03 97 TRP A N 1
ATOM 791 C CA . TRP A 1 97 ? -2.471 9.719 -16.451 1.00 49.03 97 TRP A CA 1
ATOM 792 C C . TRP A 1 97 ? -2.614 11.234 -16.212 1.00 49.03 97 TRP A C 1
ATOM 794 O O . TRP A 1 97 ? -3.660 11.709 -15.761 1.00 49.03 97 TRP A O 1
ATOM 804 N N . PHE A 1 98 ? -1.589 12.000 -16.594 1.00 53.66 98 PHE A N 1
ATOM 805 C CA . PHE A 1 98 ? -1.602 13.460 -16.612 1.00 53.66 98 PHE A CA 1
ATOM 806 C C . PHE A 1 98 ? -2.726 14.038 -17.495 1.00 53.66 98 PHE A C 1
ATOM 808 O O . PHE A 1 98 ? -3.420 14.958 -17.063 1.00 53.66 98 PHE A O 1
ATOM 815 N N . GLU A 1 99 ? -2.981 13.467 -18.676 1.00 53.66 99 GLU A N 1
ATOM 816 C CA . GLU A 1 99 ? -4.070 13.883 -19.573 1.00 53.66 99 GLU A CA 1
ATOM 817 C C . GLU A 1 99 ? -5.453 13.520 -19.018 1.00 53.66 99 GLU A C 1
ATOM 819 O O . GLU A 1 99 ? -6.394 14.309 -19.126 1.00 53.66 99 GLU A O 1
ATOM 824 N N . TYR A 1 100 ? -5.591 12.356 -18.371 1.00 50.25 100 TYR A N 1
ATOM 825 C CA . TYR A 1 100 ? -6.850 11.968 -17.723 1.00 50.25 100 TYR A CA 1
ATOM 826 C C . TYR A 1 100 ? -7.222 12.929 -16.583 1.00 50.25 100 TYR A C 1
ATOM 828 O O . TYR A 1 100 ? -8.384 13.322 -16.448 1.00 50.25 100 TYR A O 1
ATOM 836 N N . ARG A 1 101 ? -6.236 13.349 -15.777 1.00 52.66 101 ARG A N 1
ATOM 837 C CA . ARG A 1 101 ? -6.452 14.300 -14.677 1.00 52.66 101 ARG A CA 1
ATOM 838 C C . ARG A 1 101 ? -6.746 15.712 -15.185 1.00 52.66 101 ARG A C 1
ATOM 840 O O . ARG A 1 101 ? -7.684 16.317 -14.671 1.00 52.66 101 ARG A O 1
ATOM 847 N N . LYS A 1 102 ? -6.023 16.196 -16.205 1.00 51.88 102 LYS A N 1
ATOM 848 C CA . LYS A 1 102 ? -6.249 17.521 -16.813 1.00 51.88 102 LYS A CA 1
ATOM 849 C C . LYS A 1 102 ? -7.691 17.671 -17.316 1.00 51.88 102 LYS A C 1
ATOM 851 O O . LYS A 1 102 ? -8.390 18.606 -16.941 1.00 51.88 102 LYS A O 1
ATOM 856 N N . ASN A 1 103 ? -8.198 16.647 -18.003 1.00 51.56 103 ASN A N 1
ATOM 857 C CA . ASN A 1 103 ? -9.581 16.612 -18.485 1.00 51.56 103 ASN A CA 1
ATOM 858 C C . ASN A 1 103 ? -10.648 16.573 -17.369 1.00 51.56 103 ASN A C 1
ATOM 860 O O . ASN A 1 103 ? -11.803 16.912 -17.625 1.00 51.56 103 ASN A O 1
ATOM 864 N N . ARG A 1 104 ? -10.314 16.157 -16.137 1.00 53.97 104 ARG A N 1
ATOM 865 C CA . ARG A 1 104 ? -11.238 16.217 -14.984 1.00 53.97 104 ARG A CA 1
ATOM 866 C C . ARG A 1 104 ? -11.189 17.549 -14.245 1.00 53.97 104 ARG A C 1
ATOM 868 O O . ARG A 1 104 ? -12.212 17.950 -13.697 1.00 53.97 104 ARG A O 1
ATOM 875 N N . THR A 1 105 ? -10.030 18.200 -14.182 1.00 51.75 105 THR A N 1
ATOM 876 C CA . THR A 1 105 ? -9.911 19.538 -13.587 1.00 51.75 105 THR A CA 1
ATOM 877 C C . THR A 1 105 ? -10.570 20.594 -14.467 1.00 51.75 105 THR A C 1
ATOM 879 O O . THR A 1 105 ? -11.294 21.431 -13.938 1.00 51.75 105 THR A O 1
ATOM 882 N N . ASP A 1 106 ? -10.455 20.473 -15.791 1.00 47.22 106 ASP A N 1
ATOM 883 C CA . ASP A 1 106 ? -11.075 21.417 -16.731 1.00 47.22 106 ASP A CA 1
ATOM 884 C C . ASP A 1 106 ? -12.606 21.240 -16.797 1.00 47.22 106 ASP A C 1
ATOM 886 O O . ASP A 1 106 ? -13.351 22.209 -16.911 1.00 47.22 106 ASP A O 1
ATOM 890 N N . LYS A 1 107 ? -13.113 20.015 -16.589 1.00 43.44 107 LYS A N 1
ATOM 891 C CA . LYS A 1 107 ? -14.561 19.745 -16.474 1.00 43.44 107 LYS A CA 1
ATOM 892 C C . LYS A 1 107 ? -15.206 20.231 -15.170 1.00 43.44 107 LYS A C 1
ATOM 894 O O . LYS A 1 107 ? -16.425 20.163 -15.060 1.00 43.44 107 LYS A O 1
ATOM 899 N N . LYS A 1 108 ? -14.434 20.710 -14.186 1.00 44.41 108 LYS A N 1
ATOM 900 C CA . LYS A 1 108 ? -14.980 21.330 -12.963 1.00 44.41 108 LYS A CA 1
ATOM 901 C C . LYS A 1 108 ? -15.131 22.855 -13.058 1.00 44.41 108 LYS A C 1
ATOM 903 O O . LYS A 1 108 ? -15.668 23.438 -12.126 1.00 44.41 108 LYS A O 1
ATOM 908 N N . PHE A 1 109 ? -14.719 23.479 -14.166 1.00 39.75 109 PHE A N 1
ATOM 909 C CA . PHE A 1 109 ? -14.833 24.928 -14.395 1.00 39.75 109 PHE A CA 1
ATOM 910 C C . PHE A 1 109 ? -15.753 25.304 -15.567 1.00 39.75 109 PHE A C 1
ATOM 912 O O . PHE A 1 109 ? -15.658 26.402 -16.103 1.00 39.75 109 PHE A O 1
ATOM 919 N N . VAL A 1 110 ? -16.683 24.421 -15.949 1.00 43.84 110 VAL A N 1
ATOM 920 C CA . VAL A 1 110 ? -17.830 24.799 -16.789 1.00 43.84 110 VAL A CA 1
ATOM 921 C C . VAL A 1 110 ? -19.097 24.184 -16.205 1.00 43.84 110 VAL A C 1
ATOM 923 O O . VAL A 1 110 ? -19.603 23.174 -16.686 1.00 43.84 110 VAL A O 1
ATOM 926 N N . SER A 1 111 ? -19.594 24.789 -15.130 1.00 36.72 111 SER A N 1
ATOM 927 C CA . SER A 1 111 ? -21.014 24.741 -14.785 1.00 36.72 111 SER A CA 1
ATOM 928 C C . SER A 1 111 ? -21.342 25.853 -13.789 1.00 36.72 111 SER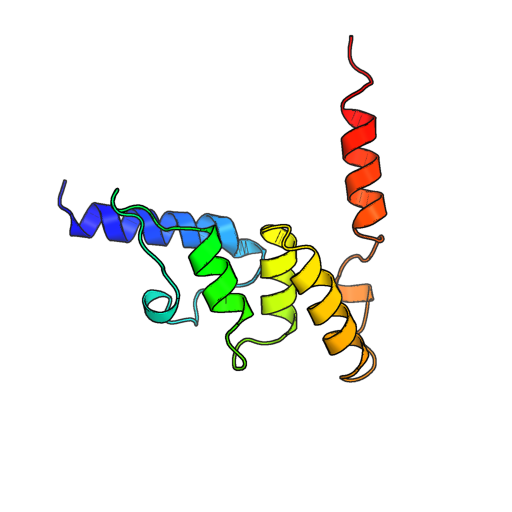 A C 1
ATOM 930 O O . SER A 1 111 ? -21.023 25.712 -12.609 1.00 36.72 111 SER A O 1
ATOM 932 N N . HIS A 1 112 ? -22.053 26.851 -14.327 1.00 35.88 112 HIS A N 1
ATOM 933 C CA . HIS A 1 112 ? -22.696 28.024 -13.719 1.00 35.88 112 HIS A CA 1
ATOM 934 C C . HIS A 1 112 ? -21.784 29.195 -13.354 1.00 35.88 112 HIS A C 1
ATOM 936 O O . HIS A 1 112 ? -21.118 29.151 -12.300 1.00 35.88 112 HIS A O 1
#

Foldseek 3Di:
DDLVVVLVVLVVVLCVVCCPQANCPPDPLVQQFDADPVRHTPLVSSLVSQLPDPPRPLSNSLSSCVVVVVPVSNVVSVVVCVVVDDDPPVVVVDPPVVVVVVVVVVVVPPDD

Organism: NCBI:txid2747483

Sequence (112 aa):
MSITRCICLEIDRWKKDHKDDFELDFLNLQNYICWTSQGKIDRIKSAKSLINDENLPICKSFNIARHYCFVADVITLLEKMNKVDKFDSSRLGARPWFEYRKNRTDKKFVSH